Protein AF-A0A969WGM4-F1 (afdb_monomer_lite)

Radius of gyration: 12.71 Å; chains: 1; bounding box: 29×33×35 Å

Structure (mmCIF, N/CA/C/O backbone):
data_AF-A0A969WGM4-F1
#
_entry.id   AF-A0A969WGM4-F1
#
loop_
_atom_site.group_PDB
_atom_site.id
_atom_site.type_symbol
_atom_site.label_atom_id
_atom_site.label_alt_id
_atom_site.label_comp_id
_atom_site.label_asym_id
_atom_site.label_entity_id
_atom_site.label_seq_id
_atom_site.pdbx_PDB_i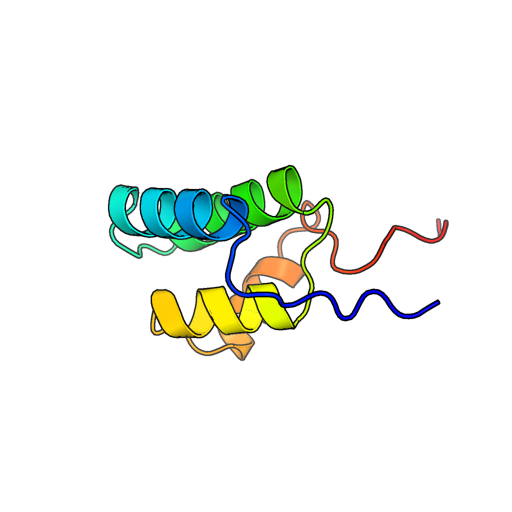ns_code
_atom_site.Cartn_x
_atom_site.Cartn_y
_atom_site.Cartn_z
_atom_site.occupancy
_atom_site.B_iso_or_equiv
_atom_site.auth_seq_id
_atom_site.auth_comp_id
_atom_site.auth_asym_id
_atom_site.auth_atom_id
_atom_site.pdbx_PDB_model_num
ATOM 1 N N . MET A 1 1 ? 7.573 -3.820 -22.906 1.00 38.41 1 MET A N 1
ATOM 2 C CA . MET A 1 1 ? 7.900 -5.108 -22.262 1.00 38.41 1 MET A CA 1
ATOM 3 C C . MET A 1 1 ? 6.828 -5.319 -21.212 1.00 38.41 1 MET A C 1
ATOM 5 O O . MET A 1 1 ? 6.796 -4.570 -20.250 1.00 38.41 1 MET A O 1
ATOM 9 N N . ASN A 1 2 ? 5.870 -6.201 -21.502 1.00 37.97 2 ASN A N 1
ATOM 10 C CA . ASN A 1 2 ? 4.690 -6.449 -20.675 1.00 37.97 2 ASN A CA 1
ATOM 11 C C . ASN A 1 2 ? 5.076 -7.329 -19.485 1.00 37.97 2 ASN A C 1
ATOM 13 O O . ASN A 1 2 ? 5.429 -8.490 -19.682 1.00 37.97 2 ASN A O 1
ATOM 17 N N . THR A 1 3 ? 4.977 -6.800 -18.272 1.00 44.81 3 THR A N 1
ATOM 18 C CA . THR A 1 3 ? 4.963 -7.600 -17.040 1.00 44.81 3 THR A CA 1
ATOM 19 C C . THR A 1 3 ? 3.617 -7.433 -16.343 1.00 44.81 3 THR A C 1
ATOM 21 O O . THR A 1 3 ? 3.548 -7.086 -15.174 1.00 44.81 3 THR A O 1
ATOM 24 N N . GLU A 1 4 ? 2.531 -7.691 -17.074 1.00 48.16 4 GLU A N 1
ATOM 25 C CA . GLU A 1 4 ? 1.200 -7.944 -16.504 1.00 48.16 4 GLU A CA 1
ATOM 26 C C . GLU A 1 4 ? 1.090 -9.426 -16.115 1.00 48.16 4 GLU A C 1
ATOM 28 O O . GLU A 1 4 ? 0.292 -10.187 -16.658 1.00 48.16 4 GLU A O 1
ATOM 33 N N . GLN A 1 5 ? 1.958 -9.877 -15.210 1.00 41.34 5 GLN A N 1
ATOM 34 C CA . GLN A 1 5 ? 1.856 -11.216 -14.635 1.00 41.34 5 GLN A CA 1
ATOM 35 C C . GLN A 1 5 ? 1.087 -11.111 -13.319 1.00 41.34 5 GLN A C 1
ATOM 37 O O . GLN A 1 5 ? 1.668 -11.036 -12.244 1.00 41.34 5 GLN A O 1
ATOM 42 N N . HIS A 1 6 ? -0.240 -11.124 -13.431 1.00 58.50 6 HIS A N 1
ATOM 43 C CA . HIS A 1 6 ? -1.106 -11.680 -12.396 1.00 58.50 6 HIS A CA 1
ATOM 44 C C . HIS A 1 6 ? -1.511 -13.102 -12.824 1.00 58.50 6 HIS A C 1
ATOM 46 O O . HIS A 1 6 ? -2.511 -13.276 -13.522 1.00 58.50 6 HIS A O 1
ATOM 52 N N . PRO A 1 7 ? -0.778 -14.144 -12.405 1.00 50.38 7 PRO A N 1
ATOM 53 C CA . PRO A 1 7 ? -1.352 -15.450 -12.163 1.00 50.38 7 PRO A CA 1
ATOM 54 C C . PRO A 1 7 ? -1.583 -15.572 -10.655 1.00 50.38 7 PRO A C 1
ATOM 56 O O . PRO A 1 7 ? -0.703 -15.307 -9.841 1.00 50.38 7 PRO A O 1
ATOM 59 N N . SER A 1 8 ? -2.785 -15.949 -10.250 1.00 43.81 8 SER A N 1
ATOM 60 C CA . SER A 1 8 ? -3.097 -16.279 -8.862 1.00 43.81 8 SER A CA 1
ATOM 61 C C . SER A 1 8 ? -2.112 -17.346 -8.341 1.00 43.81 8 SER A C 1
ATOM 63 O O . SER A 1 8 ? -2.247 -18.517 -8.681 1.00 43.81 8 SER A O 1
ATOM 65 N N . GLY A 1 9 ? -1.089 -16.941 -7.576 1.00 49.78 9 GLY A N 1
ATOM 66 C CA . GLY A 1 9 ? -0.030 -17.842 -7.097 1.00 49.78 9 GLY A CA 1
ATOM 67 C C . GLY A 1 9 ? 1.173 -17.188 -6.401 1.00 49.78 9 GLY A C 1
ATOM 68 O O . GLY A 1 9 ? 1.953 -17.903 -5.778 1.00 49.78 9 GLY A O 1
ATOM 69 N N . ASP A 1 10 ? 1.338 -15.863 -6.459 1.00 64.19 10 ASP A N 1
ATOM 70 C CA . ASP A 1 10 ? 2.457 -15.187 -5.790 1.00 64.19 10 ASP A CA 1
ATOM 71 C C . ASP A 1 10 ? 2.300 -15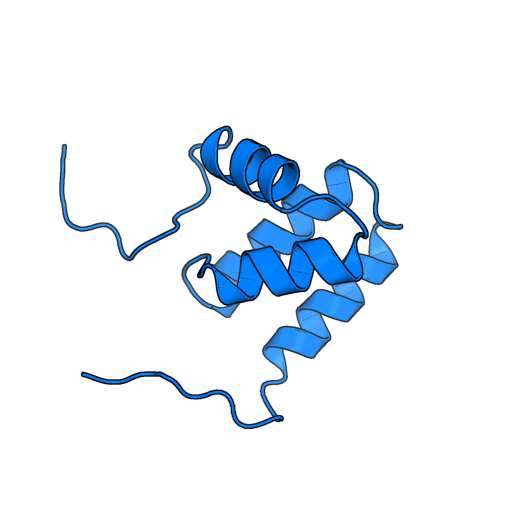.176 -4.256 1.00 64.19 10 ASP A C 1
ATOM 73 O O . ASP A 1 10 ? 1.475 -14.449 -3.695 1.00 64.19 10 ASP A O 1
ATOM 77 N N . GLU A 1 11 ? 3.157 -15.941 -3.566 1.00 65.50 11 GLU A N 1
ATOM 78 C CA . GLU A 1 11 ? 3.302 -16.002 -2.095 1.00 65.50 11 GLU A CA 1
ATOM 79 C C . GLU A 1 11 ? 3.501 -14.616 -1.448 1.00 65.50 11 GLU A C 1
ATOM 81 O O . GLU A 1 11 ? 3.200 -14.380 -0.280 1.00 65.50 11 GLU A O 1
ATOM 86 N N . ARG A 1 12 ? 3.925 -13.644 -2.252 1.00 73.12 12 ARG A N 1
ATOM 87 C CA . ARG A 1 12 ? 4.125 -12.242 -1.884 1.00 73.12 12 ARG A CA 1
ATOM 88 C C . ARG A 1 12 ? 2.861 -11.573 -1.340 1.00 73.12 12 ARG A C 1
ATOM 90 O O . ARG A 1 12 ? 2.931 -10.816 -0.374 1.00 73.12 12 ARG A O 1
ATOM 97 N N . TYR A 1 13 ? 1.695 -11.874 -1.916 1.00 74.44 13 TYR A N 1
ATOM 98 C CA . TYR A 1 13 ? 0.421 -11.329 -1.430 1.00 74.44 13 TYR A CA 1
ATOM 99 C C . TYR A 1 13 ? -0.022 -11.968 -0.107 1.00 74.44 13 TYR A C 1
ATOM 101 O O . TYR A 1 13 ? -0.676 -11.306 0.700 1.00 74.44 13 TYR A O 1
ATOM 109 N N . LEU A 1 14 ? 0.369 -13.224 0.143 1.00 77.12 14 LEU A N 1
ATOM 110 C CA . LEU A 1 14 ? 0.125 -13.904 1.420 1.00 77.12 14 LEU A CA 1
ATOM 111 C C . LEU A 1 14 ? 0.914 -13.241 2.553 1.00 77.12 14 LEU A C 1
ATOM 113 O O . LEU A 1 14 ? 0.358 -13.022 3.628 1.00 77.12 14 LEU A O 1
ATOM 117 N N . ALA A 1 15 ? 2.171 -12.858 2.301 1.00 76.81 15 ALA A N 1
ATOM 118 C CA . ALA A 1 15 ? 2.959 -12.081 3.258 1.00 76.81 15 ALA A CA 1
ATOM 119 C C . ALA A 1 15 ? 2.270 -10.747 3.591 1.00 76.81 15 ALA A C 1
ATOM 121 O O . ALA A 1 15 ? 2.180 -10.370 4.758 1.00 76.81 15 ALA A O 1
ATOM 122 N N . LEU A 1 16 ? 1.694 -10.088 2.579 1.00 79.44 16 LEU A N 1
ATOM 123 C CA . LEU A 1 16 ? 0.934 -8.855 2.759 1.00 79.44 16 LEU A CA 1
ATOM 124 C C . LEU A 1 16 ? -0.312 -9.042 3.637 1.00 79.44 16 LEU A C 1
ATOM 126 O O . LEU A 1 16 ? -0.510 -8.261 4.565 1.00 79.44 16 LEU A O 1
ATOM 130 N N . ASP A 1 17 ? -1.126 -10.075 3.387 1.00 79.38 17 ASP A N 1
ATOM 131 C CA . ASP A 1 17 ? -2.322 -10.361 4.200 1.00 79.38 17 ASP A CA 1
ATOM 132 C C . ASP A 1 17 ? -1.959 -10.695 5.655 1.00 79.38 17 ASP A C 1
ATOM 134 O O . ASP A 1 17 ? -2.619 -10.231 6.588 1.00 79.38 17 ASP A O 1
ATOM 138 N N . CYS A 1 18 ? -0.872 -11.448 5.860 1.00 81.25 18 CYS A N 1
ATOM 139 C CA . CYS A 1 18 ? -0.344 -11.743 7.191 1.00 81.25 18 CYS A CA 1
ATOM 140 C C . CYS A 1 18 ? 0.042 -10.463 7.939 1.00 81.25 18 CYS A C 1
ATOM 142 O O . CYS A 1 18 ? -0.393 -10.275 9.078 1.00 81.25 18 CYS A O 1
ATOM 144 N N . THR A 1 19 ? 0.789 -9.560 7.297 1.00 80.31 19 THR A N 1
ATOM 145 C CA . THR A 1 19 ? 1.153 -8.260 7.877 1.00 80.31 19 THR A CA 1
ATOM 146 C C . THR A 1 19 ? -0.096 -7.428 8.177 1.00 80.31 19 THR A C 1
ATOM 148 O O . THR A 1 19 ? -0.254 -6.929 9.288 1.00 80.31 19 THR A O 1
ATOM 151 N N . MET A 1 20 ? -1.050 -7.344 7.244 1.00 78.00 20 MET A N 1
ATOM 152 C CA . MET A 1 20 ? -2.305 -6.604 7.448 1.00 78.00 20 MET A CA 1
ATOM 153 C C . MET A 1 20 ? -3.079 -7.081 8.686 1.00 78.00 20 MET A C 1
ATOM 155 O O . MET A 1 20 ? -3.562 -6.254 9.464 1.00 78.00 20 MET A O 1
ATOM 159 N N . LYS A 1 21 ? -3.167 -8.402 8.897 1.00 79.75 21 LYS A N 1
ATOM 160 C CA . LYS A 1 21 ? -3.799 -8.985 10.091 1.00 79.75 21 LYS A CA 1
ATOM 161 C C . LYS A 1 21 ? -3.030 -8.693 11.372 1.00 79.75 21 LYS A C 1
ATOM 163 O O . LYS A 1 21 ? -3.658 -8.460 12.401 1.00 79.75 21 LYS A O 1
ATOM 168 N N . LEU A 1 22 ? -1.698 -8.711 11.322 1.00 78.12 22 LEU A N 1
ATOM 169 C CA . LEU A 1 22 ? -0.855 -8.528 12.503 1.00 78.12 22 LEU A CA 1
ATOM 170 C C . LEU A 1 22 ? -1.017 -7.132 13.121 1.00 78.12 22 LEU A C 1
ATOM 172 O O . LEU A 1 22 ? -1.020 -6.989 14.340 1.00 78.12 22 LEU A O 1
ATOM 176 N N . PHE A 1 23 ? -1.190 -6.115 12.276 1.00 75.25 23 PHE A N 1
ATOM 177 C CA . PHE A 1 23 ? -1.242 -4.710 12.686 1.00 75.25 23 PHE A CA 1
ATOM 178 C C . PHE A 1 23 ? -2.670 -4.152 12.846 1.00 75.25 23 PHE A C 1
ATOM 180 O O . PHE A 1 23 ? -2.856 -2.942 12.970 1.00 75.25 23 PHE A O 1
ATOM 187 N N . ASN A 1 24 ? -3.693 -5.018 12.854 1.00 72.56 24 ASN A N 1
ATOM 188 C CA . ASN A 1 24 ? -5.095 -4.667 13.132 1.00 72.56 24 ASN A CA 1
ATOM 189 C C . ASN A 1 24 ? -5.643 -3.502 12.276 1.00 72.56 24 ASN A C 1
ATOM 191 O O . ASN A 1 24 ? -6.489 -2.731 12.731 1.00 72.56 24 ASN A O 1
ATOM 195 N N . TYR A 1 25 ? -5.168 -3.369 11.034 1.00 67.88 25 TYR A N 1
ATOM 196 C CA . TYR A 1 25 ? -5.631 -2.346 10.088 1.00 67.88 25 TYR A CA 1
ATOM 197 C C . TYR A 1 25 ? -5.506 -0.888 10.581 1.00 67.88 25 TYR A C 1
ATOM 199 O O . TYR A 1 25 ? -6.215 -0.000 10.104 1.00 67.88 25 TYR A O 1
ATOM 207 N N . GLU A 1 26 ? -4.606 -0.622 11.529 1.00 72.25 26 GLU A N 1
ATOM 208 C CA . GLU A 1 26 ? -4.329 0.732 12.007 1.00 72.25 26 GLU A CA 1
ATOM 209 C C . GLU A 1 26 ? -3.603 1.587 10.958 1.00 72.25 26 GLU A C 1
ATOM 211 O O . GLU A 1 26 ? -3.037 1.103 9.980 1.00 72.25 26 GLU A O 1
ATOM 216 N N . LYS A 1 27 ? -3.569 2.903 11.184 1.00 66.00 27 LYS A N 1
ATOM 217 C CA . LYS A 1 27 ? -2.769 3.836 10.369 1.00 66.00 27 LYS A CA 1
ATOM 218 C C . LYS A 1 27 ? -1.295 3.411 10.269 1.00 66.00 27 LYS A C 1
ATOM 220 O O . LYS A 1 27 ? -0.685 3.584 9.219 1.00 66.00 27 LYS A O 1
ATOM 225 N N . ASP A 1 28 ? -0.763 2.814 11.333 1.00 72.00 28 ASP A N 1
ATOM 226 C CA . ASP A 1 28 ? 0.591 2.264 11.385 1.00 72.00 28 ASP A CA 1
ATOM 227 C C . ASP A 1 28 ? 0.704 0.947 10.587 1.00 72.00 28 ASP A C 1
ATOM 229 O O . ASP A 1 28 ? 1.735 0.691 9.971 1.00 72.00 28 ASP A O 1
ATOM 233 N N . ALA A 1 29 ? -0.387 0.173 10.478 1.00 81.12 29 ALA A N 1
ATOM 234 C CA . ALA A 1 29 ? -0.465 -1.011 9.618 1.00 81.12 29 ALA A CA 1
ATOM 235 C C . ALA A 1 29 ? -0.290 -0.651 8.145 1.00 81.12 29 ALA A C 1
ATOM 237 O O . ALA A 1 29 ? 0.372 -1.374 7.411 1.00 81.12 29 ALA A O 1
ATOM 238 N N . LEU A 1 30 ? -0.876 0.466 7.700 1.00 82.25 30 LEU A N 1
ATOM 239 C CA . LEU A 1 30 ? -0.760 0.909 6.312 1.00 82.25 30 LEU A CA 1
ATOM 240 C C . LEU A 1 30 ? 0.708 1.132 5.927 1.00 82.25 30 LEU A C 1
ATOM 242 O O . LEU A 1 30 ? 1.124 0.699 4.857 1.00 82.25 30 LEU A O 1
ATOM 246 N N . LEU A 1 31 ? 1.488 1.771 6.803 1.00 84.88 31 LEU A N 1
ATOM 247 C CA . LEU A 1 31 ? 2.905 2.034 6.561 1.00 84.88 31 LEU A CA 1
ATOM 248 C C . LEU A 1 31 ? 3.706 0.729 6.454 1.00 84.88 31 LEU A C 1
ATOM 250 O O . LEU A 1 31 ? 4.425 0.540 5.476 1.00 84.88 31 LEU A O 1
ATOM 254 N N . GLU A 1 32 ? 3.526 -0.184 7.410 1.00 86.25 32 GLU A N 1
ATOM 255 C CA . GLU A 1 32 ? 4.201 -1.493 7.445 1.00 86.25 32 GLU A CA 1
ATOM 256 C C . GLU A 1 32 ? 3.829 -2.374 6.247 1.00 86.25 32 GLU A C 1
ATOM 258 O O . GLU A 1 32 ? 4.675 -3.044 5.651 1.00 86.25 32 GLU A O 1
ATOM 263 N N . VAL A 1 33 ? 2.558 -2.347 5.850 1.00 86.81 33 VAL A N 1
ATOM 264 C CA . VAL A 1 33 ? 2.045 -3.085 4.693 1.00 86.81 33 VAL A CA 1
ATOM 265 C C . VAL A 1 33 ? 2.640 -2.549 3.394 1.00 86.81 33 VAL A C 1
ATOM 267 O O . VAL A 1 33 ? 3.069 -3.339 2.555 1.00 86.81 33 VAL A O 1
ATOM 270 N N . LEU A 1 34 ? 2.706 -1.225 3.226 1.00 85.00 34 LEU A N 1
ATOM 271 C CA . LEU A 1 34 ? 3.352 -0.606 2.067 1.00 85.00 34 LEU A CA 1
ATOM 272 C C . LEU A 1 34 ? 4.863 -0.864 2.067 1.00 85.00 34 LEU A C 1
ATOM 274 O O . LEU A 1 34 ? 5.430 -1.132 1.013 1.00 85.00 34 LEU A O 1
ATOM 278 N N . ASN A 1 35 ? 5.512 -0.855 3.233 1.00 86.81 35 ASN A N 1
ATOM 279 C CA . ASN A 1 35 ? 6.930 -1.183 3.344 1.00 86.81 35 ASN A CA 1
ATOM 280 C C . ASN A 1 35 ? 7.198 -2.635 2.933 1.00 86.81 35 ASN A C 1
ATOM 282 O O . ASN A 1 35 ? 8.020 -2.885 2.058 1.00 86.81 35 ASN A O 1
ATOM 286 N N . THR A 1 36 ? 6.420 -3.576 3.471 1.00 86.69 36 THR A N 1
ATOM 287 C CA . THR A 1 36 ? 6.492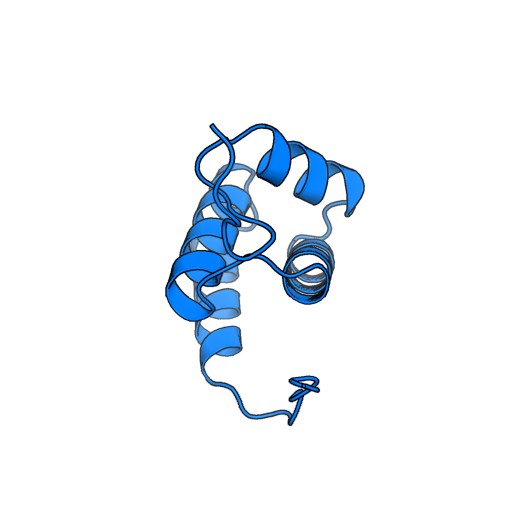 -4.998 3.103 1.00 86.69 36 THR A CA 1
ATOM 288 C C . THR A 1 36 ? 6.233 -5.190 1.608 1.00 86.69 36 THR A C 1
ATOM 290 O O . THR A 1 36 ? 6.958 -5.931 0.947 1.00 86.69 36 THR A O 1
ATOM 293 N N . ALA A 1 37 ? 5.229 -4.506 1.046 1.00 84.88 37 ALA A N 1
ATOM 294 C CA . ALA A 1 37 ? 4.934 -4.561 -0.384 1.00 84.88 37 ALA A CA 1
ATOM 295 C C . ALA A 1 37 ? 6.120 -4.050 -1.208 1.00 84.88 37 ALA A C 1
ATOM 297 O O . ALA A 1 37 ? 6.537 -4.699 -2.159 1.00 84.88 37 ALA A O 1
ATOM 298 N N . GLN A 1 38 ? 6.712 -2.923 -0.824 1.00 83.56 38 GLN A N 1
ATOM 299 C CA . GLN A 1 38 ? 7.878 -2.386 -1.509 1.00 83.56 38 GLN A CA 1
ATOM 300 C C . GLN A 1 38 ? 9.095 -3.312 -1.402 1.00 83.56 38 GLN A C 1
ATOM 302 O O . GLN A 1 38 ? 9.764 -3.518 -2.404 1.00 83.56 38 GLN A O 1
ATOM 307 N N . GLU A 1 39 ? 9.376 -3.923 -0.250 1.00 84.62 39 GLU A N 1
ATOM 308 C CA . GLU A 1 39 ? 10.492 -4.877 -0.130 1.00 84.62 39 GLU A CA 1
ATOM 309 C C . GLU A 1 39 ? 10.255 -6.152 -0.949 1.00 84.62 39 GLU A C 1
ATOM 311 O O . GLU A 1 39 ? 11.174 -6.702 -1.553 1.00 84.62 39 GLU A O 1
ATOM 316 N N . THR A 1 40 ? 9.002 -6.599 -1.018 1.00 83.31 40 THR A N 1
ATOM 317 C CA . THR A 1 40 ? 8.634 -7.851 -1.687 1.00 83.31 40 THR A CA 1
ATOM 318 C C . THR A 1 40 ? 8.508 -7.693 -3.210 1.00 83.31 40 THR A C 1
ATOM 320 O O . THR A 1 40 ? 8.811 -8.616 -3.971 1.00 83.31 40 THR A O 1
ATOM 323 N N . PHE A 1 41 ? 8.043 -6.533 -3.681 1.00 79.50 41 PHE A N 1
ATOM 324 C CA . PHE A 1 41 ? 7.798 -6.244 -5.101 1.00 79.50 41 PHE A CA 1
ATOM 325 C C . PHE A 1 41 ? 8.831 -5.286 -5.718 1.00 79.50 41 PHE A C 1
ATOM 327 O O . PHE A 1 41 ? 8.931 -5.200 -6.939 1.00 79.50 41 PHE A O 1
ATOM 334 N N . GLY A 1 42 ? 9.622 -4.590 -4.901 1.00 79.69 42 GLY A N 1
ATOM 335 C CA . GLY A 1 42 ? 10.609 -3.577 -5.291 1.00 79.69 42 GLY A CA 1
ATOM 336 C C . GLY A 1 42 ? 10.036 -2.161 -5.417 1.00 79.69 42 GLY A C 1
ATOM 337 O O . GLY A 1 42 ? 10.736 -1.188 -5.155 1.00 79.69 42 GLY A O 1
ATOM 338 N N . TYR A 1 43 ? 8.768 -2.028 -5.809 1.00 81.12 43 TYR A N 1
ATOM 339 C CA . TYR A 1 43 ? 8.076 -0.747 -5.975 1.00 81.12 43 TYR A CA 1
ATOM 340 C C . TYR A 1 43 ? 6.571 -0.904 -5.750 1.00 81.12 43 TYR A C 1
ATOM 342 O O . TYR A 1 43 ? 5.998 -1.984 -5.914 1.00 81.12 43 TYR A O 1
ATOM 350 N N . LEU A 1 44 ? 5.915 0.196 -5.387 1.00 84.25 44 LEU A N 1
ATOM 351 C CA . LEU A 1 44 ? 4.477 0.244 -5.158 1.00 84.25 44 LEU A CA 1
ATOM 352 C C . LEU A 1 44 ? 3.732 0.564 -6.450 1.00 84.25 44 LEU A C 1
ATOM 354 O O . LEU A 1 44 ? 3.549 1.722 -6.815 1.00 84.25 44 LEU A O 1
ATOM 358 N N . SER A 1 45 ? 3.271 -0.484 -7.123 1.00 82.75 45 SER A N 1
ATOM 359 C CA . SER A 1 45 ? 2.360 -0.356 -8.264 1.00 82.75 45 SER A CA 1
ATOM 360 C C . SER A 1 45 ? 0.966 0.106 -7.828 1.00 82.75 45 SER A C 1
ATOM 362 O O . SER A 1 45 ? 0.544 -0.148 -6.697 1.00 82.75 45 SER A O 1
ATOM 364 N N . GLU A 1 46 ? 0.201 0.702 -8.745 1.00 83.81 46 GLU A N 1
ATOM 365 C CA . GLU A 1 46 ? -1.205 1.052 -8.497 1.00 83.81 46 GLU A CA 1
ATOM 366 C C . GLU A 1 46 ? -2.039 -0.154 -8.044 1.00 83.81 46 GLU A C 1
ATOM 368 O O . GLU A 1 46 ? -2.794 -0.031 -7.081 1.00 83.81 46 GLU A O 1
ATOM 373 N N . ASP A 1 47 ? -1.845 -1.333 -8.642 1.00 82.81 47 ASP A N 1
ATOM 374 C CA . ASP A 1 47 ? -2.502 -2.575 -8.214 1.00 82.81 47 ASP A CA 1
ATOM 375 C C . ASP A 1 47 ? -2.268 -2.901 -6.732 1.00 82.81 47 ASP A C 1
ATOM 377 O O . ASP A 1 47 ? -3.213 -3.263 -6.028 1.00 82.81 47 ASP A O 1
ATOM 381 N N . LEU A 1 48 ? -1.042 -2.713 -6.225 1.00 83.56 48 LEU A N 1
ATOM 382 C CA . LEU A 1 48 ? -0.720 -2.936 -4.811 1.00 83.56 48 LEU A CA 1
ATOM 383 C C . LEU A 1 48 ? -1.454 -1.939 -3.921 1.00 83.56 48 LEU A C 1
ATOM 385 O O . LEU A 1 48 ? -2.066 -2.327 -2.929 1.00 83.56 48 LEU A O 1
ATOM 389 N N . LEU A 1 49 ? -1.453 -0.659 -4.290 1.00 85.75 49 LEU A N 1
ATOM 390 C CA . LEU A 1 49 ? -2.169 0.376 -3.544 1.00 85.75 49 LEU A CA 1
ATOM 391 C C . LEU A 1 49 ? -3.682 0.108 -3.527 1.00 85.75 49 LEU A C 1
ATOM 393 O O . LEU A 1 49 ? -4.325 0.271 -2.489 1.00 85.75 49 LEU A O 1
ATOM 397 N N . ILE A 1 50 ? -4.252 -0.345 -4.648 1.00 87.00 50 ILE A N 1
ATOM 398 C CA . ILE A 1 50 ? -5.664 -0.735 -4.752 1.00 87.00 50 ILE A CA 1
ATOM 399 C C . ILE A 1 50 ? -5.941 -1.962 -3.875 1.00 87.00 50 ILE A C 1
ATOM 401 O O . ILE A 1 50 ? -6.919 -1.957 -3.124 1.00 87.00 50 ILE A O 1
ATOM 405 N N . TYR A 1 51 ? -5.083 -2.982 -3.914 1.00 85.50 51 TYR A N 1
ATOM 406 C CA . TYR A 1 51 ? -5.205 -4.183 -3.087 1.00 85.50 51 TYR A CA 1
ATOM 407 C C . TYR A 1 51 ? -5.205 -3.840 -1.591 1.00 85.50 51 TYR A C 1
ATOM 409 O O . TYR A 1 51 ? -6.126 -4.204 -0.857 1.00 85.50 51 TYR A O 1
ATOM 417 N N . VAL A 1 52 ? -4.227 -3.038 -1.167 1.00 84.50 52 VAL A N 1
ATOM 418 C CA . VAL A 1 52 ? -4.089 -2.517 0.197 1.00 84.50 52 VAL A CA 1
ATOM 419 C C . VAL A 1 52 ? -5.324 -1.699 0.590 1.00 84.50 52 VAL A C 1
ATOM 421 O O . VAL A 1 52 ? -5.907 -1.938 1.644 1.00 84.50 52 VAL A O 1
ATOM 424 N N . SER A 1 53 ? -5.801 -0.801 -0.278 1.00 87.69 53 SER A N 1
ATOM 425 C CA . SER A 1 53 ? -7.002 0.009 -0.018 1.00 87.69 53 SER A CA 1
ATOM 426 C C . SER A 1 53 ? -8.251 -0.847 0.236 1.00 87.69 53 SER A C 1
ATOM 428 O O . SER A 1 53 ? -9.022 -0.576 1.159 1.00 87.69 53 SER A O 1
ATOM 430 N N . ARG A 1 54 ? -8.415 -1.935 -0.530 1.00 86.00 54 ARG A N 1
ATOM 431 C CA . ARG A 1 54 ? -9.532 -2.877 -0.395 1.00 86.00 54 ARG A CA 1
ATOM 432 C C . ARG A 1 54 ? -9.445 -3.685 0.895 1.00 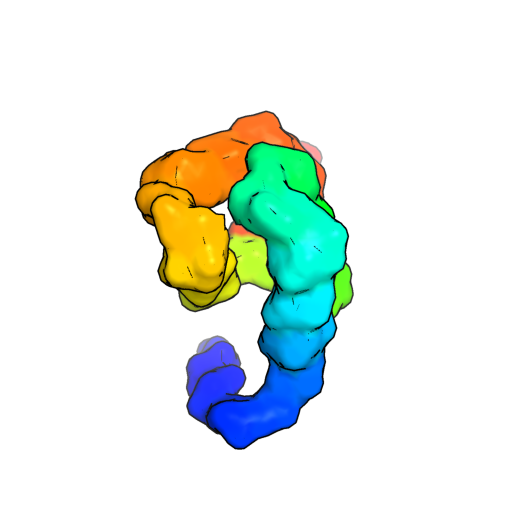86.00 54 ARG A C 1
ATOM 434 O O . ARG A 1 54 ? -10.459 -3.815 1.575 1.00 86.00 54 ARG A O 1
ATOM 441 N N . HIS A 1 55 ? -8.258 -4.183 1.243 1.00 82.75 55 HIS A N 1
ATOM 442 C CA . HIS A 1 55 ? -8.049 -4.971 2.461 1.00 82.75 55 HIS A CA 1
ATOM 443 C C . HIS A 1 55 ? -8.186 -4.138 3.735 1.00 82.75 55 HIS A C 1
ATOM 445 O O . HIS A 1 55 ? -8.832 -4.576 4.681 1.00 82.75 55 HIS A O 1
ATOM 451 N N . LEU A 1 56 ? -7.620 -2.928 3.757 1.00 81.31 56 LEU A N 1
ATOM 452 C CA . LEU A 1 56 ? -7.706 -2.028 4.910 1.00 81.31 56 LEU A CA 1
ATOM 453 C C . LEU A 1 56 ? -9.043 -1.281 5.009 1.00 81.31 56 LEU A C 1
ATOM 455 O O . LEU A 1 56 ? -9.275 -0.583 5.990 1.00 81.31 56 LEU A O 1
ATOM 459 N N . ASN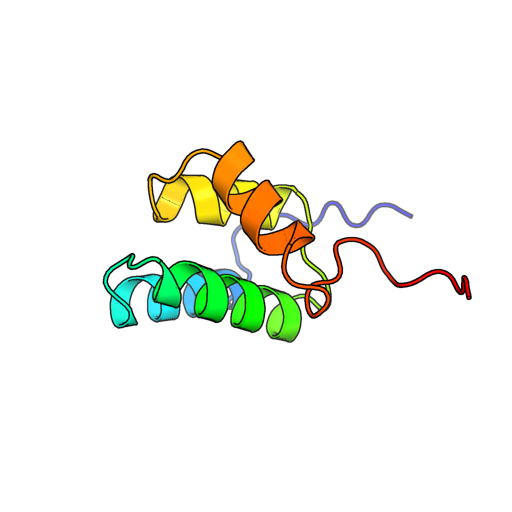 A 1 57 ? -9.926 -1.416 4.013 1.00 83.00 57 ASN A N 1
ATOM 460 C CA . ASN A 1 57 ? -11.154 -0.627 3.891 1.00 83.00 57 ASN A CA 1
ATOM 461 C C . ASN A 1 57 ? -10.890 0.895 3.945 1.00 83.00 57 ASN A C 1
ATOM 463 O O . ASN A 1 57 ? -11.695 1.685 4.434 1.00 83.00 57 ASN A O 1
ATOM 467 N N . VAL A 1 58 ? -9.732 1.314 3.435 1.00 84.12 58 VAL A N 1
ATOM 468 C CA . VAL A 1 58 ? -9.289 2.710 3.410 1.00 84.12 58 VAL A CA 1
ATOM 469 C C . VAL A 1 58 ? -9.438 3.235 1.984 1.00 84.12 58 VAL A C 1
ATOM 471 O O . VAL A 1 58 ? -9.059 2.541 1.044 1.00 84.12 58 VAL A O 1
ATOM 474 N N . PRO A 1 59 ? -9.947 4.461 1.767 1.00 88.25 59 PRO A N 1
ATOM 475 C CA . PRO A 1 59 ? -10.052 5.014 0.423 1.00 88.25 59 PRO A CA 1
ATOM 476 C C . PRO A 1 59 ? -8.682 5.115 -0.252 1.00 88.25 59 PRO A C 1
ATOM 478 O O . PRO A 1 59 ? -7.718 5.590 0.354 1.00 88.25 59 PRO A O 1
ATOM 481 N N . PHE A 1 60 ? -8.622 4.747 -1.535 1.00 86.62 60 PHE A N 1
ATOM 482 C CA . PHE A 1 60 ? -7.403 4.807 -2.347 1.00 86.62 60 PHE A CA 1
ATOM 483 C C . PHE A 1 60 ? -6.709 6.170 -2.260 1.00 86.62 60 PHE A C 1
ATOM 485 O O . PHE A 1 60 ? -5.505 6.221 -2.059 1.00 86.62 60 PHE A O 1
ATOM 492 N N . SER A 1 61 ? -7.455 7.280 -2.289 1.00 88.19 61 SER A N 1
ATOM 493 C CA . SER A 1 61 ? -6.883 8.627 -2.146 1.00 88.19 61 SER A CA 1
ATOM 494 C C . SER A 1 61 ? -6.110 8.828 -0.839 1.00 88.19 61 SER A C 1
ATOM 496 O O . SER A 1 61 ? -5.124 9.558 -0.826 1.00 88.19 61 SER A O 1
ATOM 498 N N . ARG A 1 62 ? -6.522 8.180 0.261 1.00 86.00 62 ARG A N 1
ATOM 499 C CA . ARG A 1 62 ? -5.780 8.225 1.529 1.00 86.00 62 ARG A CA 1
ATOM 500 C C . ARG A 1 62 ? -4.532 7.352 1.463 1.00 86.00 62 ARG A C 1
ATOM 502 O O . ARG A 1 62 ? -3.490 7.799 1.919 1.00 86.00 62 ARG A O 1
ATOM 509 N N . VAL A 1 63 ? -4.623 6.156 0.883 1.00 86.94 63 VAL A N 1
ATOM 510 C CA . VAL A 1 63 ? -3.462 5.269 0.685 1.00 86.94 63 VAL A CA 1
ATOM 511 C C . VAL A 1 63 ? -2.413 5.949 -0.193 1.00 86.94 63 VAL A C 1
ATOM 513 O O . VAL A 1 63 ? -1.252 6.038 0.188 1.00 86.94 63 VAL A O 1
ATOM 516 N N . TYR A 1 64 ? -2.847 6.511 -1.318 1.00 85.75 64 TYR A N 1
ATOM 517 C CA . TYR A 1 64 ? -2.012 7.265 -2.243 1.00 85.75 64 TYR A CA 1
ATOM 518 C C . TYR A 1 64 ? -1.424 8.517 -1.584 1.00 85.75 64 TYR A C 1
ATOM 520 O O . TYR A 1 64 ? -0.230 8.771 -1.694 1.00 85.75 64 TYR A O 1
ATOM 528 N N . GLY A 1 65 ? -2.235 9.273 -0.836 1.00 86.44 65 GLY A N 1
ATOM 529 C CA . GLY A 1 65 ? -1.774 10.434 -0.076 1.00 86.44 65 GLY A CA 1
ATOM 530 C C . GLY A 1 65 ? -0.698 10.074 0.947 1.00 86.44 65 GLY A C 1
ATOM 531 O O . GLY A 1 65 ? 0.321 10.742 1.010 1.00 86.44 65 GLY A O 1
ATOM 532 N N . VAL A 1 66 ? -0.877 8.988 1.702 1.00 84.94 66 VAL A N 1
ATOM 533 C CA . VAL A 1 66 ? 0.128 8.493 2.655 1.00 84.94 66 VAL A CA 1
ATOM 534 C C . VAL A 1 66 ? 1.395 8.071 1.922 1.00 84.94 66 VAL A C 1
ATOM 536 O O . VAL A 1 66 ? 2.479 8.543 2.249 1.00 84.94 66 VAL A O 1
ATOM 539 N N . ALA A 1 67 ? 1.266 7.241 0.893 1.00 83.38 67 ALA A N 1
ATOM 540 C CA . ALA A 1 67 ? 2.415 6.735 0.165 1.00 83.38 67 ALA A CA 1
ATOM 541 C C . ALA A 1 67 ? 3.206 7.870 -0.531 1.00 83.38 67 ALA A C 1
ATOM 543 O O . ALA A 1 67 ? 4.422 7.792 -0.620 1.00 83.38 67 ALA A O 1
ATOM 544 N N . THR A 1 68 ? 2.542 8.942 -0.985 1.00 80.25 68 THR A N 1
ATOM 545 C CA . THR A 1 68 ? 3.202 10.119 -1.594 1.00 80.25 68 THR A CA 1
ATOM 546 C C . THR A 1 68 ? 3.756 11.096 -0.560 1.00 80.25 68 THR A C 1
ATOM 548 O O . THR A 1 68 ? 4.734 11.787 -0.829 1.00 80.25 68 THR A O 1
ATOM 551 N N . PHE A 1 69 ? 3.159 11.153 0.632 1.00 82.62 69 PHE A N 1
ATOM 552 C CA . PHE A 1 69 ? 3.634 11.981 1.739 1.00 82.62 69 PHE A CA 1
ATOM 553 C C . PHE A 1 69 ? 4.940 11.444 2.336 1.00 82.62 69 PHE A C 1
ATOM 555 O O . PHE A 1 69 ? 5.810 12.215 2.743 1.00 82.62 69 PHE A O 1
ATOM 562 N N . TYR A 1 70 ? 5.096 10.120 2.369 1.00 79.94 70 TYR A N 1
ATOM 563 C CA . TYR A 1 70 ? 6.325 9.469 2.803 1.00 79.94 70 TYR A CA 1
ATOM 564 C C . TYR A 1 70 ? 7.291 9.302 1.625 1.00 79.94 70 TYR A C 1
ATOM 566 O O . TYR A 1 70 ? 7.149 8.403 0.805 1.00 79.94 70 TYR A O 1
ATOM 574 N N . HIS A 1 71 ? 8.355 10.105 1.610 1.00 72.00 71 HIS A N 1
ATOM 575 C CA . HIS A 1 71 ? 9.425 10.069 0.596 1.00 72.00 71 HIS A CA 1
ATOM 576 C C . HIS A 1 71 ? 10.226 8.745 0.545 1.00 72.00 71 HIS A C 1
ATOM 578 O O . HIS A 1 71 ? 11.146 8.598 -0.252 1.00 72.00 71 HIS A O 1
ATOM 584 N N . MET A 1 72 ? 9.909 7.798 1.433 1.00 74.25 72 MET A N 1
ATOM 585 C CA . MET A 1 72 ? 10.495 6.457 1.507 1.00 74.25 72 MET A CA 1
ATOM 586 C C . MET A 1 72 ? 9.876 5.486 0.489 1.00 74.25 72 MET A C 1
ATOM 588 O O . MET A 1 72 ? 10.462 4.443 0.197 1.00 74.25 72 MET A O 1
ATOM 592 N N . PHE A 1 73 ? 8.693 5.807 -0.045 1.00 79.75 73 PHE A N 1
ATOM 593 C CA . PHE A 1 73 ? 7.992 4.943 -0.981 1.00 79.75 73 PHE A CA 1
ATOM 594 C C . PHE A 1 73 ? 8.201 5.366 -2.430 1.00 79.75 73 PHE A C 1
ATOM 596 O O . PHE A 1 73 ? 8.100 6.535 -2.798 1.00 79.75 73 PHE A O 1
ATOM 603 N N . THR A 1 74 ? 8.458 4.368 -3.262 1.00 74.81 74 THR A N 1
ATOM 604 C CA . THR A 1 74 ? 8.761 4.491 -4.678 1.00 74.81 74 THR A CA 1
ATOM 605 C C . THR A 1 74 ? 7.636 3.847 -5.478 1.00 74.81 74 THR A C 1
ATOM 607 O O . THR A 1 74 ? 7.371 2.652 -5.357 1.00 74.81 74 THR A O 1
ATOM 610 N N . PHE A 1 75 ? 6.974 4.643 -6.315 1.00 75.00 75 PHE A N 1
ATOM 611 C CA . PHE A 1 75 ? 5.833 4.205 -7.133 1.00 75.00 75 PHE A CA 1
ATOM 612 C C . PHE A 1 75 ? 6.212 3.751 -8.544 1.00 75.00 75 PHE A C 1
ATOM 614 O O . PHE A 1 75 ? 5.397 3.204 -9.277 1.00 75.00 75 PHE A O 1
ATOM 621 N N . SER A 1 76 ? 7.449 4.014 -8.947 1.00 62.62 76 SER A N 1
ATOM 622 C CA . SER A 1 76 ? 7.985 3.702 -10.266 1.00 62.62 76 SER A CA 1
ATOM 623 C C . SER A 1 76 ? 9.490 3.520 -10.109 1.00 62.62 76 SER A C 1
ATOM 625 O O . SER A 1 76 ? 10.062 4.250 -9.296 1.00 62.62 76 SER A O 1
ATOM 627 N N . PRO A 1 77 ? 10.151 2.584 -10.817 1.00 56.84 77 PRO A N 1
ATOM 628 C CA . PRO A 1 77 ? 11.604 2.449 -10.740 1.00 56.84 77 PRO A CA 1
ATOM 629 C C . PRO A 1 77 ? 12.226 3.828 -10.953 1.00 56.84 77 PRO A C 1
ATOM 631 O O . PRO A 1 77 ? 11.930 4.467 -11.962 1.00 56.84 77 PRO A O 1
ATOM 634 N N . LEU A 1 78 ? 12.996 4.311 -9.971 1.00 51.03 78 LEU A N 1
ATOM 635 C CA . LEU A 1 78 ? 13.616 5.633 -10.012 1.00 51.03 78 LEU A CA 1
ATOM 636 C C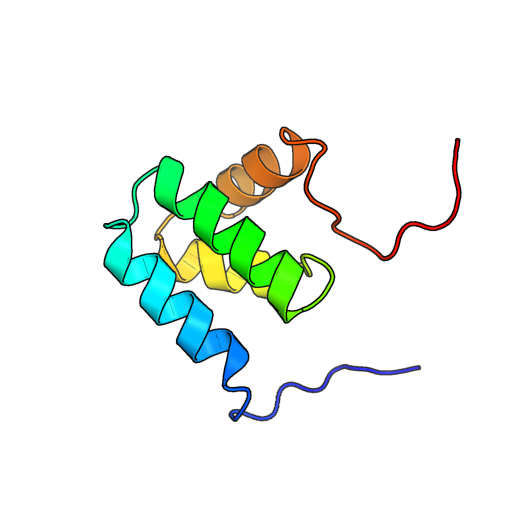 . LEU A 1 78 ? 14.433 5.757 -11.304 1.00 51.03 78 LEU A C 1
ATOM 638 O O . LEU A 1 78 ? 15.558 5.275 -11.402 1.00 51.03 78 LEU A O 1
ATOM 642 N N . GLY A 1 79 ? 13.835 6.396 -12.306 1.00 45.69 79 GLY A N 1
ATOM 643 C CA . GLY A 1 79 ? 14.566 7.062 -13.361 1.00 45.69 79 GLY A CA 1
ATOM 644 C C . GLY A 1 79 ? 15.245 8.253 -12.710 1.00 45.69 79 GLY A C 1
ATOM 645 O O . GLY A 1 79 ? 14.585 9.066 -12.066 1.00 45.69 79 GLY A O 1
ATOM 646 N N . GLU A 1 80 ? 16.563 8.286 -12.826 1.00 44.50 80 GLU A N 1
ATOM 647 C CA . GLU A 1 80 ? 17.438 9.340 -12.341 1.00 44.50 80 GLU A CA 1
ATOM 648 C C . GLU A 1 80 ? 16.844 10.733 -12.590 1.00 44.50 80 GLU A C 1
ATOM 650 O O . GLU A 1 80 ? 16.781 11.198 -13.726 1.00 44.50 80 GLU A O 1
ATOM 655 N N . HIS A 1 81 ? 16.407 11.411 -11.530 1.00 46.97 81 HIS A N 1
ATOM 656 C CA . HIS A 1 81 ? 16.303 12.865 -11.540 1.00 46.97 81 HIS A CA 1
ATOM 657 C C . HIS A 1 81 ? 16.297 13.404 -10.107 1.00 46.97 81 HIS A C 1
ATOM 659 O O . HIS A 1 81 ? 15.243 13.602 -9.504 1.00 46.97 81 HIS A O 1
ATOM 665 N N . ASN A 1 82 ? 17.495 13.581 -9.544 1.00 43.16 82 ASN A N 1
ATOM 666 C CA . ASN A 1 82 ? 18.078 14.906 -9.290 1.00 43.16 82 ASN A CA 1
ATOM 667 C C . ASN A 1 82 ? 19.547 14.780 -8.867 1.00 43.16 82 ASN A C 1
ATOM 669 O O . ASN A 1 82 ? 19.826 13.917 -8.005 1.00 43.16 82 ASN A O 1
#

Secondary structure (DSSP, 8-state):
-------TT-HHHHHHHHHHHHTTT-HHHHHHHHHHHHHHHSS--HHHHHHHHHHHT--HHHHHHHHHHSTT--SS------

pLDDT: mean 74.31, std 14.39, range [37.97, 88.25]

Foldseek 3Di:
DDPPDDDPDDCLVVVLLVLCVVVVLDPVSLVVSQVSNCVSVVAAELVSLVVSCVSSVHDSVVSVVVQVVDPVHHHDPDDDDD

Sequence (82 aa):
MNTEQHPSGDERYLALDCTMKLFNYEKDALLEVLNTAQETFGYLSEDLLIYVSRHLNVPFSRVYGVATFYHMFTFSPLGEHN